Protein AF-A0A656JTB0-F1 (afdb_monomer_lite)

Foldseek 3Di:
DDDPVVVVVLVVVLVVLVVQLVVLVCCAPPPPVCPPPCVSVVSNVVSVVVSVVSVVVVVVVVVVCCVVVVQRPVCCVVVVDDDDDPDPPDD

pLDDT: mean 72.96, std 15.29, range [42.0, 92.38]

Structure (mmCIF, N/CA/C/O backbone):
data_AF-A0A656JTB0-F1
#
_entry.id   AF-A0A656JTB0-F1
#
loop_
_atom_site.group_PDB
_atom_site.id
_atom_site.type_symbol
_atom_site.label_atom_id
_atom_site.label_alt_id
_atom_site.label_comp_id
_atom_site.label_asym_id
_atom_site.label_entity_id
_atom_site.label_seq_id
_atom_site.pdbx_PDB_ins_code
_atom_site.Cartn_x
_atom_site.Cartn_y
_atom_site.Cartn_z
_atom_site.occupancy
_atom_site.B_iso_or_equiv
_atom_site.auth_seq_id
_atom_site.auth_comp_id
_atom_site.auth_asym_id
_atom_site.auth_atom_id
_atom_site.pdbx_PDB_model_num
ATOM 1 N N . LEU A 1 1 ? -4.626 2.748 27.859 1.00 42.38 1 LEU A N 1
ATOM 2 C CA . LEU A 1 1 ? -3.978 1.504 27.376 1.00 42.38 1 LEU A CA 1
ATOM 3 C C . LEU A 1 1 ? -4.472 1.222 25.957 1.00 42.38 1 LEU A C 1
ATOM 5 O O . LEU A 1 1 ? -5.251 0.308 25.745 1.00 42.38 1 LEU A O 1
ATOM 9 N N . GLY A 1 2 ? -4.140 2.110 25.016 1.00 42.00 2 GLY A N 1
ATOM 10 C CA . GLY A 1 2 ? -4.947 2.322 23.808 1.00 42.00 2 GLY A CA 1
ATOM 11 C C . GLY A 1 2 ? -4.138 2.298 22.523 1.00 42.00 2 GLY A C 1
ATOM 12 O O . GLY A 1 2 ? -4.070 3.302 21.831 1.00 42.00 2 GLY A O 1
ATOM 13 N N . HIS A 1 3 ? -3.526 1.164 22.213 1.00 49.03 3 HIS A N 1
ATOM 14 C CA . HIS A 1 3 ? -3.259 0.811 20.825 1.00 49.03 3 HIS A CA 1
ATOM 15 C C . HIS A 1 3 ? -3.830 -0.582 20.650 1.00 49.03 3 HIS A C 1
ATOM 17 O O . HIS A 1 3 ? -3.295 -1.528 21.223 1.00 49.03 3 HIS A O 1
ATOM 23 N N . SER A 1 4 ? -4.938 -0.709 19.921 1.00 63.88 4 SER A N 1
ATOM 24 C CA . SER A 1 4 ? -5.326 -2.002 19.377 1.00 63.88 4 SER A CA 1
ATOM 25 C C . SER A 1 4 ? -4.157 -2.426 18.473 1.00 63.88 4 SER A C 1
ATOM 27 O O . SER A 1 4 ? -3.915 -1.780 17.451 1.00 63.88 4 SER A O 1
ATOM 29 N N . PRO A 1 5 ? -3.355 -3.443 18.855 1.00 68.00 5 PRO A N 1
ATOM 30 C CA . PRO A 1 5 ? -2.148 -3.817 18.107 1.00 68.00 5 PRO A CA 1
ATOM 31 C C . PRO A 1 5 ? -2.488 -4.188 16.658 1.00 68.00 5 PRO A C 1
ATOM 33 O O . PRO A 1 5 ? -1.686 -3.992 15.750 1.00 68.00 5 PRO A O 1
ATOM 36 N N . LEU A 1 6 ? -3.728 -4.634 16.445 1.00 68.38 6 LEU A N 1
ATOM 37 C CA . LEU A 1 6 ? -4.324 -4.875 15.143 1.00 68.38 6 LEU A CA 1
ATOM 38 C C . LEU A 1 6 ? -4.435 -3.595 14.290 1.00 68.38 6 LEU A C 1
ATOM 40 O O . LEU A 1 6 ? -4.068 -3.616 13.121 1.00 68.38 6 LEU A O 1
ATOM 44 N N . GLY A 1 7 ? -4.887 -2.474 14.863 1.00 70.81 7 GLY A N 1
ATOM 45 C CA . GLY A 1 7 ? -5.037 -1.204 14.143 1.00 70.81 7 GLY A CA 1
ATOM 46 C C . GLY A 1 7 ? -3.693 -0.597 13.738 1.00 70.81 7 GLY A C 1
ATOM 47 O O . GLY A 1 7 ? -3.528 -0.154 12.601 1.00 70.81 7 GLY A O 1
ATOM 48 N N . ALA A 1 8 ? -2.702 -0.657 14.633 1.00 75.94 8 ALA A N 1
ATOM 49 C CA . ALA A 1 8 ? -1.335 -0.233 14.324 1.00 75.94 8 ALA A CA 1
ATOM 50 C C . ALA A 1 8 ? -0.730 -1.053 13.171 1.00 75.94 8 ALA A C 1
ATOM 52 O O . ALA A 1 8 ? -0.108 -0.491 12.270 1.00 75.94 8 ALA A O 1
ATOM 53 N N . LEU A 1 9 ? -0.955 -2.371 13.166 1.00 80.50 9 LEU A N 1
ATOM 54 C CA . LEU A 1 9 ? -0.455 -3.263 12.122 1.00 80.50 9 LEU A CA 1
ATOM 55 C C . LEU A 1 9 ? -1.083 -2.964 10.753 1.00 80.50 9 LEU A C 1
ATOM 57 O O . LEU A 1 9 ? -0.361 -2.903 9.759 1.00 80.50 9 LEU A O 1
ATOM 61 N N . VAL A 1 10 ? -2.396 -2.712 10.694 1.00 80.62 10 VAL A N 1
ATOM 62 C CA . VAL A 1 10 ? -3.073 -2.348 9.435 1.00 80.62 10 VAL A CA 1
ATOM 63 C C . VAL A 1 10 ? -2.572 -1.004 8.899 1.00 80.62 10 VAL A C 1
ATOM 65 O O . VAL A 1 10 ? -2.335 -0.878 7.700 1.00 80.62 10 VAL A O 1
ATOM 68 N N . MET A 1 11 ? -2.338 -0.019 9.769 1.00 83.12 11 MET A N 1
ATOM 69 C CA . MET A 1 11 ? -1.828 1.296 9.368 1.00 83.12 11 MET A CA 1
ATOM 70 C C . MET A 1 11 ? -0.419 1.210 8.761 1.00 83.12 11 MET A C 1
ATOM 72 O O . MET A 1 11 ? -0.181 1.745 7.677 1.00 83.12 11 MET A O 1
ATOM 76 N N . VAL A 1 12 ? 0.493 0.467 9.401 1.00 86.31 12 VAL A N 1
ATOM 77 C CA . VAL A 1 12 ? 1.845 0.218 8.867 1.00 86.31 12 VAL A CA 1
ATOM 78 C C . VAL A 1 12 ? 1.781 -0.531 7.534 1.00 86.31 12 VAL A C 1
ATOM 80 O O . VAL A 1 12 ? 2.489 -0.171 6.592 1.00 86.31 12 VAL A O 1
ATOM 83 N N . LEU A 1 13 ? 0.910 -1.538 7.430 1.00 86.25 13 LEU A N 1
ATOM 84 C CA . LEU A 1 13 ? 0.740 -2.324 6.209 1.00 86.25 13 LEU A CA 1
ATOM 85 C C . LEU A 1 13 ? 0.223 -1.473 5.039 1.00 86.25 13 LEU A C 1
ATOM 87 O O . LEU A 1 13 ? 0.747 -1.574 3.931 1.00 86.25 13 LEU A O 1
ATOM 91 N N . MET A 1 14 ? -0.747 -0.588 5.281 1.00 84.75 14 MET A N 1
ATOM 92 C CA . MET A 1 14 ? -1.237 0.350 4.265 1.00 84.75 14 MET A CA 1
ATOM 93 C C . MET A 1 14 ? -0.158 1.349 3.841 1.00 84.75 14 MET A C 1
ATOM 95 O O . MET A 1 14 ? 0.011 1.583 2.646 1.00 84.75 14 MET A O 1
ATOM 99 N N . MET A 1 15 ? 0.607 1.896 4.791 1.00 89.62 15 MET A N 1
ATOM 100 C CA . MET A 1 15 ? 1.710 2.814 4.489 1.00 89.62 15 MET A CA 1
ATOM 101 C C . MET A 1 15 ? 2.765 2.152 3.591 1.00 89.62 15 MET A C 1
ATOM 103 O O . MET A 1 15 ? 3.201 2.746 2.605 1.00 89.62 15 MET A O 1
ATOM 107 N N . ALA A 1 16 ? 3.131 0.902 3.889 1.00 89.44 16 ALA A N 1
ATOM 108 C CA . ALA A 1 16 ? 4.079 0.133 3.088 1.00 89.44 16 ALA A CA 1
ATOM 109 C C . ALA A 1 16 ? 3.561 -0.130 1.662 1.00 89.44 16 ALA A C 1
ATOM 111 O O . ALA A 1 16 ? 4.315 0.018 0.701 1.00 89.44 16 ALA A O 1
ATOM 112 N N . LEU A 1 17 ? 2.276 -0.471 1.507 1.00 86.56 17 LEU A N 1
ATOM 113 C CA . LEU A 1 17 ? 1.666 -0.694 0.191 1.00 86.56 17 LEU A CA 1
ATOM 114 C C . LEU A 1 17 ? 1.566 0.591 -0.638 1.00 86.56 17 LEU A C 1
ATOM 116 O O . LEU A 1 17 ? 1.846 0.557 -1.833 1.00 86.56 17 LEU A O 1
ATOM 120 N N . ILE A 1 18 ? 1.219 1.725 -0.022 1.00 89.75 18 ILE A N 1
ATOM 121 C CA . ILE A 1 18 ? 1.190 3.032 -0.701 1.00 89.75 18 ILE A CA 1
ATOM 122 C C . ILE A 1 18 ? 2.597 3.415 -1.171 1.00 89.75 18 ILE A C 1
ATOM 124 O O . ILE A 1 18 ? 2.773 3.841 -2.313 1.00 89.75 18 ILE A O 1
ATOM 128 N N . PHE A 1 19 ? 3.606 3.213 -0.321 1.00 92.38 19 PHE A N 1
ATOM 129 C CA . PHE A 1 19 ? 4.999 3.446 -0.691 1.00 92.38 19 PHE A CA 1
ATOM 130 C C . PHE A 1 19 ? 5.440 2.541 -1.853 1.00 92.38 19 PHE A C 1
ATOM 132 O O . PHE A 1 19 ? 6.040 3.023 -2.812 1.00 92.38 19 PHE A O 1
ATOM 139 N N . GLY A 1 20 ? 5.086 1.251 -1.821 1.00 88.56 20 GLY A N 1
ATOM 140 C CA . GLY A 1 20 ? 5.364 0.308 -2.911 1.00 88.56 20 GLY A CA 1
ATOM 141 C C . GLY A 1 20 ? 4.657 0.660 -4.227 1.00 88.56 20 GLY A C 1
ATOM 142 O O . GLY A 1 20 ? 5.266 0.576 -5.294 1.00 88.56 20 GLY A O 1
ATOM 143 N N . MET A 1 21 ? 3.399 1.104 -4.169 1.00 89.44 21 MET A N 1
ATOM 144 C CA . MET A 1 21 ? 2.649 1.613 -5.328 1.00 89.44 21 MET A CA 1
ATOM 145 C C . MET A 1 21 ? 3.342 2.825 -5.959 1.00 89.44 21 MET A C 1
ATOM 147 O O . MET A 1 21 ? 3.545 2.854 -7.171 1.00 89.44 21 MET A O 1
ATOM 151 N N . GLY A 1 22 ? 3.756 3.799 -5.141 1.00 87.38 22 GLY A N 1
ATOM 152 C CA . GLY A 1 22 ? 4.487 4.973 -5.620 1.00 87.38 22 GLY A CA 1
ATOM 153 C C . GLY A 1 22 ? 5.841 4.610 -6.230 1.00 87.38 22 GLY A C 1
ATOM 154 O O . GLY A 1 22 ? 6.185 5.101 -7.301 1.00 87.38 22 GLY A O 1
ATOM 155 N N . LEU A 1 23 ? 6.580 3.697 -5.592 1.00 87.75 23 LEU A N 1
ATOM 156 C CA . LEU A 1 23 ? 7.886 3.252 -6.077 1.00 87.75 23 LEU A CA 1
ATOM 157 C C . LEU A 1 23 ? 7.783 2.502 -7.412 1.00 87.75 23 LEU A C 1
ATOM 159 O O . LEU A 1 23 ? 8.597 2.734 -8.297 1.00 87.75 23 LEU A O 1
ATOM 163 N N . THR A 1 24 ? 6.785 1.629 -7.572 1.00 85.75 24 THR A N 1
ATOM 164 C CA . THR A 1 24 ? 6.558 0.895 -8.832 1.00 85.75 24 THR A CA 1
ATOM 165 C C . THR A 1 24 ? 6.037 1.786 -9.955 1.00 85.75 24 THR A C 1
ATOM 167 O O . THR A 1 24 ? 6.443 1.589 -11.097 1.00 85.75 24 THR A O 1
ATOM 170 N N . GLY A 1 25 ? 5.201 2.784 -9.642 1.00 83.81 25 GLY A N 1
ATOM 171 C CA . GLY A 1 25 ? 4.789 3.805 -10.609 1.00 83.81 25 GLY A CA 1
ATOM 172 C C . GLY A 1 25 ? 5.978 4.635 -11.098 1.00 83.81 25 GLY A C 1
ATOM 173 O O . GLY A 1 25 ? 6.206 4.734 -12.299 1.00 83.81 25 GLY A O 1
ATOM 174 N N . PHE A 1 26 ? 6.808 5.123 -10.170 1.00 85.19 26 PHE A N 1
ATOM 175 C CA . PHE A 1 26 ? 8.034 5.854 -10.503 1.00 85.19 26 PHE A CA 1
ATOM 176 C C . PHE A 1 26 ? 9.014 5.007 -11.327 1.00 85.19 26 PHE A C 1
ATOM 178 O O . PHE A 1 26 ? 9.581 5.492 -12.301 1.00 85.19 26 PHE A O 1
ATOM 185 N N . LEU A 1 27 ? 9.195 3.727 -10.972 1.00 83.00 27 LEU A N 1
ATOM 186 C CA . LEU A 1 27 ? 10.054 2.814 -11.730 1.00 83.00 27 LEU A CA 1
ATOM 187 C C . LEU A 1 27 ? 9.570 2.614 -13.173 1.00 83.00 27 LEU A C 1
ATOM 189 O O . LEU A 1 27 ? 10.400 2.454 -14.059 1.00 83.00 27 LEU A O 1
ATOM 193 N N . MET A 1 28 ? 8.255 2.592 -13.410 1.00 75.94 28 MET A N 1
ATOM 194 C CA . MET A 1 28 ? 7.709 2.459 -14.764 1.00 75.94 28 MET A CA 1
ATOM 195 C C . MET A 1 28 ? 7.928 3.704 -15.619 1.00 75.94 28 MET A C 1
ATOM 197 O O . MET A 1 28 ? 8.184 3.567 -16.813 1.00 75.94 28 MET A O 1
ATOM 201 N N . GLU A 1 29 ? 7.802 4.894 -15.031 1.00 78.31 29 GLU A N 1
ATOM 202 C CA . GLU A 1 29 ? 7.871 6.149 -15.784 1.00 78.31 29 GLU A CA 1
ATOM 203 C C . GLU A 1 29 ? 9.307 6.637 -16.006 1.00 78.31 29 GLU A C 1
ATOM 205 O O . GLU A 1 29 ? 9.622 7.050 -17.118 1.00 78.31 29 GLU A O 1
ATOM 210 N N . GLU A 1 30 ? 10.179 6.560 -14.994 1.00 80.00 30 GLU A N 1
ATOM 211 C CA . GLU A 1 30 ? 11.488 7.239 -15.021 1.00 80.00 30 GLU A CA 1
ATOM 212 C C . GLU A 1 30 ? 12.686 6.318 -15.279 1.00 80.00 30 GLU A C 1
ATOM 214 O O . GLU A 1 30 ? 13.812 6.783 -15.464 1.00 80.00 30 GLU A O 1
ATOM 219 N N . VAL A 1 31 ? 12.488 4.996 -15.283 1.00 79.88 31 VAL A N 1
ATOM 220 C CA . VAL A 1 31 ? 13.573 4.051 -15.570 1.00 79.88 31 VAL A CA 1
ATOM 221 C C . VAL A 1 31 ? 13.468 3.570 -17.012 1.00 79.88 31 VAL A C 1
ATOM 223 O O . VAL A 1 31 ? 12.763 2.609 -17.309 1.00 79.88 31 VAL A O 1
ATOM 226 N N . ASP A 1 32 ? 14.261 4.178 -17.897 1.00 70.31 32 ASP A N 1
ATOM 227 C CA . ASP A 1 32 ? 14.344 3.826 -19.327 1.00 70.31 32 ASP A CA 1
ATOM 228 C C . ASP A 1 32 ? 14.625 2.331 -19.579 1.00 70.31 32 ASP A C 1
ATOM 230 O O . ASP A 1 32 ? 14.201 1.766 -20.583 1.00 70.31 32 ASP A O 1
ATOM 234 N N . ALA A 1 33 ? 15.312 1.647 -18.655 1.00 69.38 33 ALA A N 1
ATOM 235 C CA . ALA A 1 33 ? 15.581 0.207 -18.749 1.00 69.38 33 ALA A CA 1
ATOM 236 C C . ALA A 1 33 ? 14.337 -0.678 -18.528 1.00 69.38 33 ALA A C 1
ATOM 238 O O . ALA A 1 33 ? 14.366 -1.870 -18.833 1.00 69.38 33 ALA A O 1
ATOM 239 N N . LEU A 1 34 ? 13.266 -0.116 -17.964 1.00 66.12 34 LEU A N 1
ATOM 240 C CA . LEU A 1 34 ? 11.997 -0.792 -17.688 1.00 66.12 34 LEU A CA 1
ATOM 241 C C . LEU A 1 34 ? 10.911 -0.440 -18.708 1.00 66.12 34 LEU A C 1
ATOM 243 O O . LEU A 1 34 ? 9.850 -1.068 -18.719 1.00 66.12 34 LEU A O 1
ATOM 247 N N . TRP A 1 35 ? 11.200 0.501 -19.604 1.00 63.00 35 TRP A N 1
ATOM 248 C CA . TRP A 1 35 ? 10.326 0.910 -20.691 1.00 63.00 35 TRP A CA 1
ATOM 249 C C . TRP A 1 35 ? 10.180 -0.232 -21.712 1.00 63.00 35 TRP A C 1
ATOM 251 O O . TRP A 1 35 ? 11.085 -0.523 -22.493 1.00 63.00 35 TRP A O 1
ATOM 261 N N . GLY A 1 36 ? 9.037 -0.926 -21.667 1.00 67.88 36 GLY A N 1
ATOM 262 C CA . GLY A 1 36 ? 8.736 -2.095 -22.507 1.00 67.88 36 GLY A CA 1
ATOM 263 C C . GLY A 1 36 ? 8.892 -3.455 -21.818 1.00 67.88 36 GLY A C 1
ATOM 264 O O . GLY A 1 36 ? 8.703 -4.483 -22.465 1.00 67.88 36 GLY A O 1
ATOM 265 N N . ALA A 1 37 ? 9.216 -3.488 -20.524 1.00 75.44 37 ALA A N 1
ATOM 266 C CA . ALA A 1 37 ? 9.168 -4.711 -19.733 1.00 75.44 37 ALA A CA 1
ATOM 267 C C . ALA A 1 37 ? 7.767 -4.896 -19.121 1.00 75.44 37 ALA A C 1
ATOM 269 O O . ALA A 1 37 ? 7.218 -3.962 -18.547 1.00 75.44 37 ALA A O 1
ATOM 270 N N . ASP A 1 38 ? 7.202 -6.105 -19.180 1.00 77.19 38 ASP A N 1
ATOM 271 C CA . ASP A 1 38 ? 5.856 -6.377 -18.638 1.00 77.19 38 ASP A CA 1
ATOM 272 C C . ASP A 1 38 ? 5.838 -6.572 -17.110 1.00 77.19 38 ASP A C 1
ATOM 274 O O . ASP A 1 38 ? 4.788 -6.522 -16.467 1.00 77.19 38 ASP A O 1
ATOM 278 N N . TRP A 1 39 ? 6.993 -6.853 -16.501 1.00 78.56 39 TRP A N 1
ATOM 279 C CA . TRP A 1 39 ? 7.091 -7.185 -15.075 1.00 78.56 39 TRP A CA 1
ATOM 280 C C . TRP A 1 39 ? 6.794 -6.011 -14.114 1.00 78.56 39 TRP A C 1
ATOM 282 O O . TRP A 1 39 ? 6.173 -6.266 -13.075 1.00 78.56 39 TRP A O 1
ATOM 292 N N . PRO A 1 40 ? 7.166 -4.742 -14.399 1.00 83.69 40 PRO A N 1
ATOM 293 C CA . PRO A 1 40 ? 6.835 -3.606 -13.543 1.00 83.69 40 PRO A CA 1
ATOM 294 C C . PRO A 1 40 ? 5.328 -3.347 -13.532 1.00 83.69 40 PRO A C 1
ATOM 296 O O . PRO A 1 40 ? 4.755 -3.147 -12.462 1.00 83.69 40 PRO A O 1
ATOM 299 N N . LEU A 1 41 ? 4.681 -3.444 -14.701 1.00 82.31 41 LEU A N 1
ATOM 300 C CA . LEU A 1 41 ? 3.233 -3.304 -14.848 1.00 82.31 41 LEU A CA 1
ATOM 301 C C . LEU A 1 41 ? 2.494 -4.375 -14.043 1.00 82.31 41 LEU A C 1
ATOM 303 O O . LEU A 1 41 ? 1.634 -4.038 -13.233 1.00 82.31 4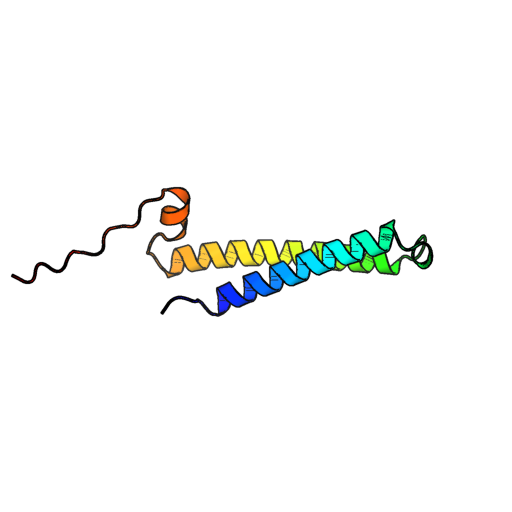1 LEU A O 1
ATOM 307 N N . GLN A 1 42 ? 2.890 -5.643 -14.186 1.00 85.44 42 GLN A N 1
ATOM 308 C CA . GLN A 1 42 ? 2.321 -6.743 -13.398 1.00 85.44 42 GLN A CA 1
ATOM 309 C C . GLN A 1 42 ? 2.526 -6.538 -11.892 1.00 85.44 42 GLN A C 1
ATOM 311 O O . GLN A 1 42 ? 1.613 -6.768 -11.103 1.00 85.44 42 GLN A O 1
ATOM 316 N N . THR A 1 43 ? 3.707 -6.076 -11.472 1.00 87.12 43 THR A N 1
ATOM 317 C CA . THR A 1 43 ? 3.989 -5.813 -10.052 1.00 87.12 43 THR A CA 1
ATOM 318 C C . THR A 1 43 ? 3.091 -4.701 -9.511 1.00 87.12 43 THR A C 1
ATOM 320 O O . THR A 1 43 ? 2.529 -4.838 -8.424 1.00 87.12 43 THR A O 1
ATOM 323 N N . HIS A 1 44 ? 2.921 -3.619 -10.270 1.00 89.56 44 HIS A N 1
ATOM 324 C CA . HIS A 1 44 ? 2.043 -2.515 -9.898 1.00 89.56 44 HIS A CA 1
ATOM 325 C C . HIS A 1 44 ? 0.572 -2.939 -9.861 1.00 89.56 44 HIS A C 1
ATOM 327 O O . HIS A 1 44 ? -0.133 -2.604 -8.915 1.00 89.56 44 HIS A O 1
ATOM 333 N N 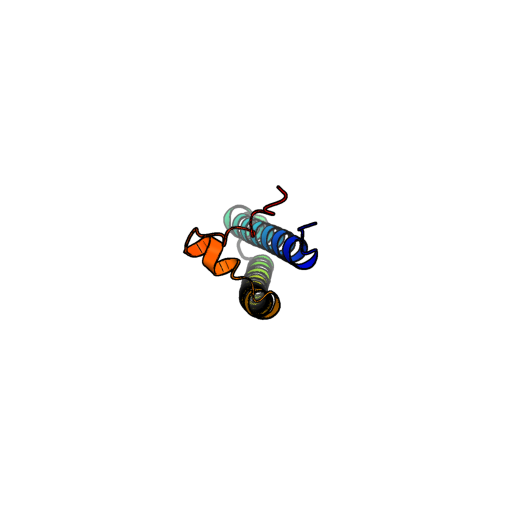. GLU A 1 45 ? 0.115 -3.732 -10.830 1.00 88.38 45 GLU A N 1
ATOM 334 C CA . GLU A 1 45 ? -1.246 -4.274 -10.849 1.00 88.38 45 GLU A CA 1
ATOM 335 C C . GLU A 1 45 ? -1.515 -5.175 -9.632 1.00 88.38 45 GLU A C 1
ATOM 337 O O . GLU A 1 45 ? -2.539 -5.030 -8.958 1.00 88.38 45 GLU A O 1
ATOM 342 N N . ILE A 1 46 ? -0.576 -6.064 -9.291 1.00 90.62 46 ILE A N 1
ATOM 343 C CA . ILE A 1 46 ? -0.673 -6.918 -8.099 1.00 90.62 46 ILE A CA 1
ATOM 344 C C . ILE A 1 46 ? -0.718 -6.063 -6.828 1.00 90.62 46 ILE A C 1
ATOM 346 O O . ILE A 1 46 ? -1.543 -6.325 -5.946 1.00 90.62 46 ILE A O 1
ATOM 350 N N . LEU A 1 47 ? 0.127 -5.032 -6.727 1.00 89.06 47 LEU A N 1
ATOM 351 C CA . LEU A 1 47 ? 0.114 -4.101 -5.598 1.00 89.06 47 LEU A CA 1
ATOM 352 C C . LEU A 1 47 ? -1.214 -3.346 -5.500 1.00 89.06 47 LEU A C 1
ATOM 354 O O . LEU A 1 47 ? -1.772 -3.266 -4.406 1.00 89.06 47 LEU A O 1
ATOM 358 N N . ALA A 1 48 ? -1.750 -2.854 -6.617 1.00 89.50 48 ALA A N 1
ATOM 359 C CA . ALA A 1 48 ? -3.021 -2.141 -6.665 1.00 89.50 48 ALA A CA 1
ATOM 360 C C . ALA A 1 48 ? -4.192 -3.039 -6.233 1.00 89.50 48 ALA A C 1
ATOM 362 O O . ALA A 1 48 ? -4.990 -2.649 -5.377 1.00 89.50 48 ALA A O 1
ATOM 363 N N . ASN A 1 49 ? -4.261 -4.268 -6.753 1.00 92.19 49 ASN A N 1
ATOM 364 C CA . ASN A 1 49 ? -5.284 -5.244 -6.370 1.00 92.19 49 ASN A CA 1
ATOM 365 C C . ASN A 1 49 ? -5.165 -5.648 -4.894 1.00 92.19 49 ASN A C 1
ATOM 367 O O . ASN A 1 49 ? -6.172 -5.720 -4.186 1.00 92.19 49 ASN A O 1
ATOM 371 N N . THR A 1 50 ? -3.939 -5.848 -4.404 1.00 89.50 50 THR A N 1
ATOM 372 C CA . THR A 1 50 ? -3.681 -6.166 -2.992 1.00 89.50 50 THR A CA 1
ATOM 373 C C . THR A 1 50 ? -4.091 -5.009 -2.087 1.00 89.50 50 THR A C 1
ATOM 375 O O . THR A 1 50 ? -4.767 -5.228 -1.083 1.00 89.50 50 THR A O 1
ATOM 378 N N . LEU A 1 51 ? -3.741 -3.772 -2.451 1.00 89.12 51 LEU A N 1
ATOM 379 C CA . LEU A 1 51 ? -4.134 -2.569 -1.723 1.00 89.12 51 LEU A CA 1
ATOM 380 C C . LEU A 1 51 ? -5.657 -2.412 -1.689 1.00 89.12 51 LEU A C 1
ATOM 382 O O . LEU A 1 51 ? -6.211 -2.153 -0.624 1.00 89.12 51 LEU A O 1
ATOM 386 N N . CYS A 1 52 ? -6.340 -2.624 -2.817 1.00 90.81 52 CYS A N 1
ATOM 387 C CA . CYS A 1 52 ? -7.799 -2.576 -2.894 1.00 90.81 52 CYS A CA 1
ATOM 388 C C . CYS A 1 52 ? -8.449 -3.601 -1.949 1.00 90.81 52 CYS A C 1
ATOM 390 O O . CYS A 1 52 ? -9.293 -3.242 -1.123 1.00 90.81 52 CYS A O 1
ATOM 392 N N . ALA A 1 53 ? -7.994 -4.859 -1.989 1.00 90.81 53 ALA A N 1
ATOM 393 C CA . ALA A 1 53 ? -8.462 -5.899 -1.075 1.00 90.81 53 ALA A CA 1
ATOM 394 C C . ALA A 1 53 ? -8.203 -5.528 0.397 1.00 90.81 53 ALA A C 1
ATOM 396 O O . ALA A 1 53 ? -9.068 -5.732 1.254 1.00 90.81 53 ALA A O 1
ATOM 397 N N . LEU A 1 54 ? -7.042 -4.934 0.690 1.00 88.25 54 LEU A N 1
ATOM 398 C CA . LEU A 1 54 ? -6.684 -4.513 2.040 1.00 88.25 54 LEU A CA 1
ATOM 399 C C . LEU A 1 54 ? -7.557 -3.361 2.547 1.00 88.25 54 LEU A C 1
ATOM 401 O O . LEU A 1 54 ? -7.928 -3.358 3.717 1.00 88.25 54 LEU A O 1
ATOM 405 N N . VAL A 1 55 ? -7.917 -2.408 1.682 1.00 88.12 55 VAL A N 1
ATOM 406 C CA . VAL A 1 55 ? -8.840 -1.312 2.019 1.00 88.12 55 VAL A CA 1
ATOM 407 C C . VAL A 1 55 ? -10.223 -1.862 2.352 1.00 88.12 55 VAL A C 1
ATOM 409 O O . VAL A 1 55 ? -10.800 -1.469 3.365 1.00 88.12 55 VAL A O 1
ATOM 412 N N . VAL A 1 56 ? -10.742 -2.806 1.561 1.00 90.94 56 VAL A N 1
ATOM 413 C CA . VAL A 1 56 ? -12.033 -3.454 1.853 1.00 90.94 56 VAL A CA 1
ATOM 414 C C . VAL A 1 56 ? -11.982 -4.182 3.199 1.00 90.94 56 VAL A C 1
ATOM 416 O O . VAL A 1 56 ? -12.887 -4.021 4.022 1.00 90.94 56 VAL A O 1
ATOM 419 N N . LEU A 1 57 ? -10.905 -4.929 3.463 1.00 87.88 57 LEU A N 1
ATOM 420 C CA . LEU A 1 57 ? -10.690 -5.595 4.749 1.00 87.88 57 LEU A CA 1
ATOM 421 C C . LEU A 1 57 ? -10.599 -4.583 5.896 1.00 87.88 57 LEU A C 1
ATOM 423 O O . LEU A 1 57 ? -11.213 -4.791 6.940 1.00 87.88 57 LEU A O 1
ATOM 427 N N . HIS A 1 58 ? -9.887 -3.473 5.704 1.00 84.25 58 HIS A N 1
ATOM 428 C CA . HIS A 1 58 ? -9.769 -2.405 6.693 1.00 84.25 58 HIS A CA 1
ATOM 429 C C . HIS A 1 58 ? -11.127 -1.771 7.007 1.00 84.25 58 HIS A C 1
ATOM 431 O O . HIS A 1 58 ? -11.457 -1.601 8.178 1.00 84.25 58 HIS A O 1
ATOM 437 N N . MET A 1 59 ? -11.948 -1.488 5.991 1.00 84.31 59 MET A N 1
ATOM 438 C CA . MET A 1 59 ? -13.312 -0.991 6.190 1.00 84.31 59 MET A CA 1
ATOM 439 C C . MET A 1 59 ? -14.159 -1.992 6.981 1.00 84.31 59 MET A C 1
ATOM 441 O O . MET A 1 59 ? -14.828 -1.603 7.937 1.00 84.31 59 MET A O 1
ATOM 445 N N . ALA A 1 60 ? -14.099 -3.281 6.635 1.00 85.19 60 ALA A N 1
ATOM 446 C CA . ALA A 1 60 ? -14.806 -4.327 7.370 1.00 85.19 60 ALA A CA 1
ATOM 447 C C . ALA A 1 60 ? -14.327 -4.427 8.829 1.00 85.19 60 ALA A C 1
ATOM 449 O O . ALA A 1 60 ? -15.151 -4.526 9.737 1.00 85.19 60 ALA A O 1
ATOM 450 N N . ALA A 1 61 ? -13.016 -4.339 9.067 1.00 79.56 61 ALA A N 1
ATOM 451 C CA . ALA A 1 61 ? -12.425 -4.345 10.401 1.00 79.56 61 ALA A CA 1
ATOM 452 C C . ALA A 1 61 ? -12.831 -3.110 11.220 1.00 79.56 61 ALA A C 1
ATOM 454 O O . ALA A 1 61 ? -13.192 -3.256 12.384 1.00 79.56 61 ALA A O 1
ATOM 455 N N . ALA A 1 62 ? -12.848 -1.918 10.617 1.00 75.88 62 ALA A N 1
ATOM 456 C CA . ALA A 1 62 ? -13.291 -0.684 11.265 1.00 75.88 62 ALA A CA 1
ATOM 457 C C . ALA A 1 62 ? -14.784 -0.733 11.632 1.00 75.88 62 ALA A C 1
ATOM 459 O O . ALA A 1 62 ? -15.179 -0.324 12.725 1.00 75.88 62 ALA A O 1
ATOM 460 N N . ILE A 1 63 ? -15.619 -1.284 10.745 1.00 78.44 63 ILE A N 1
ATOM 461 C CA . ILE A 1 63 ? -17.042 -1.519 11.011 1.00 78.44 63 ILE A CA 1
ATOM 462 C C . ILE A 1 63 ? -17.208 -2.546 12.141 1.00 78.44 63 ILE A C 1
ATOM 464 O O . ILE A 1 63 ? -17.991 -2.324 13.063 1.00 78.44 63 ILE A O 1
ATOM 468 N N . PHE A 1 64 ? -16.453 -3.646 12.114 1.00 75.69 64 PHE A N 1
ATOM 469 C CA . PHE A 1 64 ? -16.497 -4.673 13.154 1.00 75.69 64 PHE A CA 1
ATOM 470 C C . PHE A 1 64 ? -16.045 -4.135 14.516 1.00 75.69 64 PHE A C 1
ATOM 472 O O . PHE A 1 64 ? -16.726 -4.367 15.510 1.00 75.69 64 PHE A O 1
ATOM 479 N N . GLU A 1 65 ? -14.956 -3.365 14.573 1.00 68.88 65 GLU A N 1
ATOM 480 C CA . GLU A 1 65 ? -14.506 -2.689 15.794 1.00 68.88 65 GLU A CA 1
ATOM 481 C C . GLU A 1 65 ? -15.571 -1.700 16.293 1.00 68.88 65 GLU A C 1
ATOM 483 O O . GLU A 1 65 ? -15.888 -1.689 17.483 1.00 68.88 65 GLU A O 1
ATOM 488 N N . SER A 1 66 ? -16.220 -0.956 15.390 1.00 62.62 66 SER A N 1
ATOM 489 C CA . SER A 1 66 ? -17.352 -0.089 15.736 1.00 62.62 66 SER A CA 1
ATOM 490 C C . SER A 1 66 ? -18.524 -0.859 16.353 1.00 62.62 66 SER A C 1
ATOM 492 O O . SER A 1 66 ? -19.173 -0.346 17.265 1.00 62.62 66 SER A O 1
ATOM 494 N N . PHE A 1 67 ? -18.824 -2.065 15.866 1.00 65.69 67 PHE A N 1
ATOM 495 C CA . PHE A 1 67 ? -19.876 -2.908 16.438 1.00 65.69 67 PHE A CA 1
ATOM 496 C C . PHE A 1 67 ? -19.451 -3.550 17.765 1.00 65.69 67 PHE A C 1
ATOM 498 O O . PHE A 1 67 ? -20.251 -3.602 18.700 1.00 65.69 67 PHE A O 1
ATOM 505 N N . GLN A 1 68 ? -18.204 -4.016 17.859 1.00 62.84 68 GLN A N 1
ATOM 506 C CA . GLN A 1 68 ? -17.659 -4.734 19.012 1.00 62.84 68 GLN A CA 1
ATOM 507 C C . GLN A 1 68 ? -17.459 -3.820 20.223 1.00 62.84 68 GLN A C 1
ATOM 509 O O . GLN A 1 68 ? -17.715 -4.236 21.353 1.00 62.84 68 GLN A O 1
ATOM 514 N N . VAL A 1 69 ? -17.007 -2.585 20.000 1.00 60.12 69 VAL A N 1
ATOM 515 C CA . VAL A 1 69 ? -16.702 -1.649 21.086 1.00 60.12 69 VAL A CA 1
ATOM 516 C C . VAL A 1 69 ? -17.982 -1.056 21.686 1.00 60.12 69 VAL A C 1
ATOM 518 O O . VAL A 1 69 ? -17.954 -0.700 22.858 1.00 60.12 69 VAL A O 1
ATOM 521 N N . ARG A 1 70 ? -19.114 -0.983 20.954 1.00 54.62 70 ARG A N 1
ATOM 522 C CA . ARG A 1 70 ? -20.412 -0.364 21.361 1.00 54.62 70 ARG A CA 1
ATOM 523 C C . ARG A 1 70 ? -20.323 1.047 21.978 1.00 54.62 70 ARG A C 1
ATOM 525 O O . ARG A 1 70 ? -21.353 1.640 22.288 1.00 54.62 70 ARG A O 1
ATOM 532 N N . ASP A 1 71 ? -19.121 1.590 22.097 1.00 48.41 71 ASP A N 1
ATOM 533 C CA . ASP A 1 71 ? -18.776 2.968 22.360 1.00 48.41 71 ASP A CA 1
ATOM 534 C C . ASP A 1 71 ? -18.389 3.584 21.018 1.00 48.41 71 ASP A C 1
ATOM 536 O O . ASP A 1 71 ? -17.448 3.164 20.342 1.00 48.41 71 ASP A O 1
ATOM 540 N N . ASN A 1 72 ? -19.197 4.552 20.607 1.00 46.59 72 ASN A N 1
ATOM 541 C CA . ASN A 1 72 ? -19.191 5.225 19.316 1.00 46.59 72 ASN A CA 1
ATOM 542 C C . ASN A 1 72 ? -17.883 6.009 19.043 1.00 46.59 72 ASN A C 1
ATOM 544 O O . ASN A 1 72 ? -17.888 7.238 18.978 1.00 46.59 72 ASN A O 1
ATOM 548 N N . LEU A 1 73 ? -16.756 5.333 18.825 1.00 54.25 73 LEU A N 1
ATOM 549 C CA . LEU A 1 73 ? -15.502 5.954 18.380 1.00 54.25 73 LEU A CA 1
ATOM 550 C C . LEU A 1 73 ? -15.590 6.572 16.965 1.00 54.25 73 LEU A C 1
ATOM 552 O O . LEU A 1 73 ? -15.166 7.721 16.818 1.00 54.25 73 LEU A O 1
ATOM 556 N N . PRO A 1 74 ? -16.208 5.933 15.943 1.00 50.91 74 PRO A N 1
ATOM 557 C CA . PRO A 1 74 ? -16.343 6.555 14.622 1.00 50.91 74 PRO A CA 1
ATOM 558 C C . PRO A 1 74 ? -17.324 7.733 14.638 1.00 50.91 74 PRO A C 1
ATOM 560 O O . PRO A 1 74 ? -17.095 8.746 13.982 1.00 50.91 74 PRO A O 1
ATOM 563 N N . LEU A 1 75 ? -18.383 7.650 15.452 1.00 47.75 75 LEU A N 1
ATOM 564 C CA . LEU A 1 75 ? -19.301 8.770 15.666 1.00 47.75 75 LEU A CA 1
ATOM 565 C C . LEU A 1 75 ? -18.640 9.890 16.487 1.00 47.75 75 LEU A C 1
ATOM 567 O O . LEU A 1 75 ? -18.925 11.051 16.250 1.00 47.75 75 LEU A O 1
ATOM 571 N N . SER A 1 76 ? -17.701 9.606 17.394 1.00 47.19 76 SER A N 1
ATOM 572 C CA . SER A 1 76 ? -16.914 10.656 18.061 1.00 47.19 76 SER A CA 1
ATOM 573 C C . SER A 1 76 ? -15.940 11.354 17.107 1.00 47.19 76 SER A C 1
ATOM 575 O O . SER A 1 76 ? -15.626 12.520 17.343 1.00 47.19 76 SER A O 1
ATOM 577 N N . MET A 1 77 ? -15.459 10.680 16.058 1.00 54.00 77 MET A N 1
ATOM 578 C CA . MET A 1 77 ? -14.621 11.294 15.020 1.00 54.00 77 MET A CA 1
ATOM 579 C C . MET A 1 77 ? -15.443 12.071 13.981 1.00 54.00 77 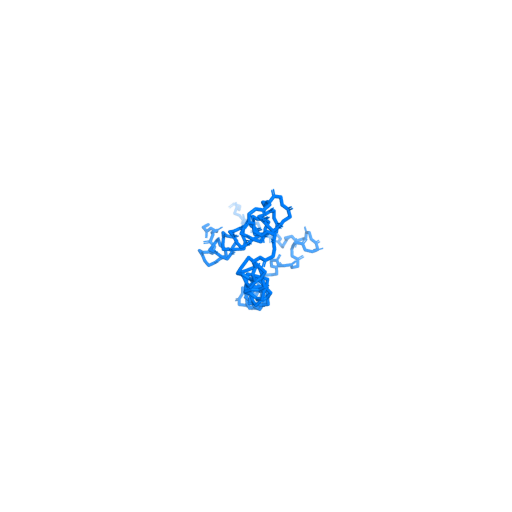MET A C 1
ATOM 581 O O . MET A 1 77 ? -15.015 13.141 13.563 1.00 54.00 77 MET A O 1
ATOM 585 N N . LEU A 1 78 ? -16.635 11.589 13.610 1.00 51.28 78 LEU A N 1
ATOM 586 C CA . LEU A 1 78 ? -17.520 12.257 12.643 1.00 51.28 78 LEU A CA 1
ATOM 587 C C . LEU A 1 78 ? -18.404 13.348 13.278 1.00 51.28 78 LEU A C 1
ATOM 589 O O . LEU A 1 78 ? -18.739 14.339 12.640 1.00 51.28 78 LEU A O 1
ATOM 593 N N . THR A 1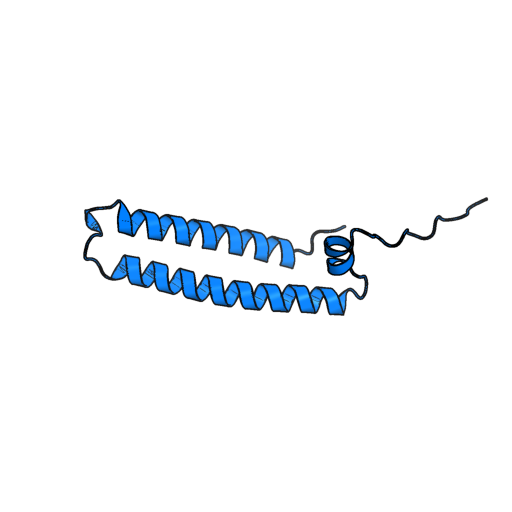 79 ? -18.801 13.176 14.538 1.00 54.44 79 THR A N 1
ATOM 594 C CA . THR A 1 79 ? -19.708 14.076 15.278 1.00 54.44 79 THR A CA 1
ATOM 595 C C . THR A 1 79 ? -18.966 14.919 16.325 1.00 54.44 79 THR A C 1
ATOM 597 O O . THR A 1 79 ? -19.566 15.798 16.940 1.00 54.44 79 THR A O 1
ATOM 600 N N . GLY A 1 80 ? -17.669 14.680 16.563 1.00 51.78 80 GLY A N 1
ATOM 601 C CA . GLY A 1 80 ? -16.834 15.468 17.486 1.00 51.78 80 GLY A CA 1
ATOM 602 C C . GLY A 1 80 ? -17.220 15.377 18.970 1.00 51.78 80 GLY A C 1
ATOM 603 O O . GLY A 1 80 ? -16.591 16.013 19.812 1.00 51.78 80 GLY A O 1
ATOM 604 N N . LYS A 1 81 ? -18.250 14.601 19.325 1.00 49.50 81 LYS A N 1
ATOM 605 C CA . LYS A 1 81 ? -18.747 14.482 20.699 1.00 49.50 81 LYS A CA 1
ATOM 606 C C . LYS A 1 81 ? -18.274 13.181 21.333 1.00 49.50 81 LYS A C 1
ATOM 608 O O . LYS A 1 81 ? -18.853 12.122 21.099 1.00 49.50 81 LYS A O 1
ATOM 613 N N . ARG A 1 82 ? -17.269 13.290 22.206 1.00 51.16 82 ARG A N 1
ATOM 614 C CA . ARG A 1 82 ? -17.059 12.298 23.265 1.00 51.16 82 ARG A CA 1
ATOM 615 C C . ARG A 1 82 ? -18.198 12.415 24.271 1.00 51.16 82 ARG A C 1
ATOM 617 O O . ARG A 1 82 ? -18.563 13.517 24.678 1.00 51.16 82 ARG A O 1
ATOM 624 N N . ARG A 1 83 ? -18.745 11.277 24.686 1.00 56.03 83 ARG A N 1
ATOM 625 C CA . ARG A 1 83 ? -19.617 11.211 25.857 1.00 56.03 83 ARG A CA 1
ATOM 626 C C . ARG A 1 83 ? -18.737 11.504 27.088 1.00 56.03 83 ARG A C 1
ATOM 628 O O . ARG A 1 83 ? -17.689 10.866 27.199 1.00 56.03 83 ARG A O 1
ATOM 635 N N . PRO A 1 84 ? -19.076 12.481 27.949 1.00 49.12 84 PRO A N 1
ATOM 636 C CA . PRO A 1 84 ? -18.300 12.741 29.156 1.00 49.12 84 PRO A CA 1
ATOM 637 C C . PRO A 1 84 ? -18.296 11.478 30.015 1.00 49.12 84 PRO A C 1
ATOM 639 O O . PRO A 1 84 ? -19.342 10.848 30.187 1.00 49.12 84 PRO A O 1
ATOM 642 N N . LEU A 1 85 ? -17.119 11.102 30.515 1.00 57.66 85 LEU A N 1
ATOM 643 C CA . LEU A 1 85 ? -17.018 10.172 31.637 1.00 57.66 85 LEU A CA 1
ATOM 644 C C . LEU A 1 85 ? -17.887 10.741 32.774 1.00 57.66 85 LEU A C 1
ATOM 646 O O . LEU A 1 85 ? -17.886 11.965 32.940 1.00 57.66 85 LEU A O 1
ATOM 650 N N . PRO A 1 86 ? -18.660 9.919 33.507 1.00 54.00 86 PRO A N 1
ATOM 651 C CA . PRO A 1 86 ? -19.314 10.385 34.720 1.00 54.00 86 PRO A CA 1
ATOM 652 C C . PRO A 1 86 ? -18.227 10.980 35.611 1.00 54.00 86 PRO A C 1
ATOM 654 O O . PRO A 1 86 ? -17.228 10.325 35.880 1.00 54.00 86 PRO A O 1
ATOM 657 N N . GLU A 1 87 ? -18.373 12.252 35.952 1.00 60.91 87 GLU A N 1
ATOM 658 C CA . GLU A 1 87 ? -17.496 12.915 36.900 1.00 60.91 87 GLU A CA 1
ATOM 659 C C . GLU A 1 87 ? -17.787 12.274 38.259 1.00 60.91 87 GLU A C 1
ATOM 661 O O . GLU A 1 87 ? -18.931 12.280 38.723 1.00 60.91 87 GLU A O 1
ATOM 666 N N . ASP A 1 88 ? -16.778 11.618 38.823 1.00 58.69 88 ASP A N 1
ATOM 667 C CA . ASP A 1 88 ? -16.852 10.948 40.113 1.00 58.69 88 ASP A CA 1
ATOM 668 C C . ASP A 1 88 ? -17.086 12.020 41.192 1.00 58.69 88 ASP A C 1
ATOM 670 O O . ASP A 1 88 ? -16.146 12.649 41.679 1.00 58.69 88 ASP A O 1
ATOM 674 N N . ASP A 1 89 ? -18.354 12.265 41.537 1.00 55.50 89 ASP A N 1
ATOM 675 C CA . ASP A 1 89 ? -18.768 13.093 42.674 1.00 55.50 89 ASP A CA 1
ATOM 676 C C . ASP A 1 89 ? -18.368 12.390 43.980 1.00 55.50 89 ASP A C 1
ATOM 678 O O . ASP A 1 89 ? -19.162 11.719 44.643 1.00 55.50 89 ASP A O 1
ATOM 682 N N . HIS A 1 90 ? -17.089 12.502 44.329 1.00 52.78 90 HIS A N 1
ATOM 683 C CA . HIS A 1 90 ? -16.581 12.196 45.657 1.00 52.78 90 HIS A CA 1
ATOM 684 C C . HIS A 1 90 ? -16.415 13.498 46.438 1.00 52.78 90 HIS A C 1
ATOM 686 O O . HIS A 1 90 ? -15.362 14.136 46.442 1.00 52.78 90 HIS A O 1
ATOM 692 N N . ARG A 1 91 ? -17.530 13.862 47.071 1.00 53.50 91 ARG A N 1
ATOM 693 C CA . ARG A 1 91 ? -17.638 14.748 48.229 1.00 53.50 91 ARG A CA 1
ATOM 694 C C . ARG A 1 91 ? -16.778 14.279 49.403 1.00 53.50 91 ARG A C 1
ATOM 696 O O . ARG A 1 91 ? -16.705 13.046 49.615 1.00 53.50 91 ARG A O 1
#

Secondary structure (DSSP, 8-state):
----HHHHHHHHHHHHHHHHHHHHHHHHHH-GGGTT-HHHHHHHHHHHHHHHHHHHHH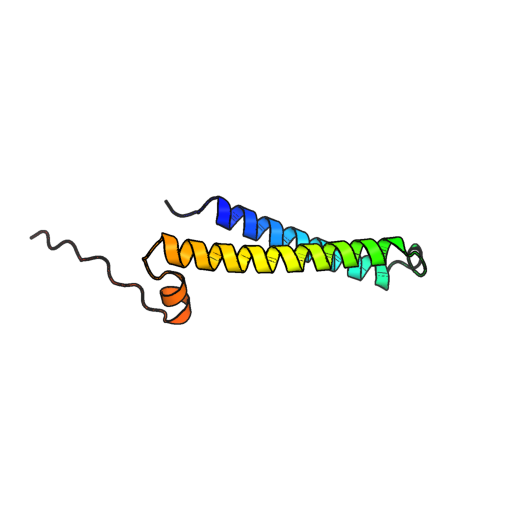HHHHHHHHHHH-S-HHHHHHS--PPPPPP----

Radius of gyration: 20.61 Å; chains: 1; bounding box: 36×23×71 Å

InterPro dom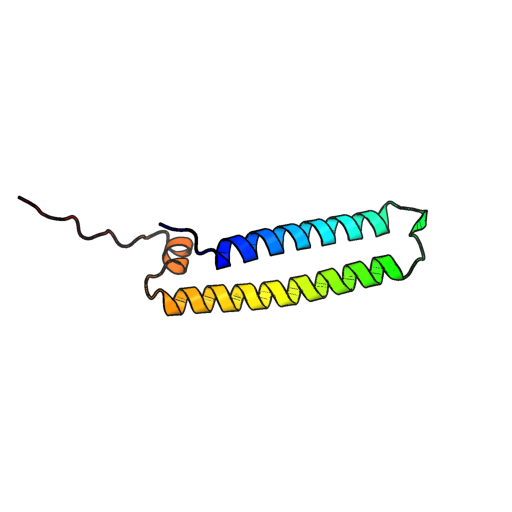ains:
  IPR011577 Cytochrome b561, bacterial/Ni-hydrogenase [PF01292] (2-80)
  IPR016174 Di-haem cytochrome, transmembrane [SSF81342] (2-83)
  IPR051542 Hydrogenase-associated cytochrome [PTHR30485] (2-83)

Organism: NCBI:txid1194405

Sequence (91 aa):
LGHSPLGALVMVLMMALIFGMGLTGFLMEEVDALWGADWPLQTHEILANTLCALVVLHMAAAIFESFQVRDNLPLSMLTGKRRPLPEDDHR